Protein AF-A0A531KAI1-F1 (afdb_monomer_lite)

Foldseek 3Di:
DVVVVVVVVVVVVVVVVCCVVPPDDDPPPVPPPPVVVVVVVCVDPVNVVVVVLVCLLVVLVVVCVVCVQCLQCVQLNDDSVVSVVLVVLVVVVVVVCVVVLVVCCVPPVVCSSVVSSVVSVVCSVCQVVLSPPPVSSSD

Sequence (139 aa):
WRATFWAVTLVGIVAFAIILLLVPRSPAALEKSDLRGDLAVLGRAPVLLGFAVTVLGYAGVFAVFTYIAPLLTEITGFAEAAVSPILLVFGGGLIAGNLAGGKFADRWLVPSVLGSLVVLALVLSTMTFALHSRAMAVI

Structure (mmCIF, N/CA/C/O backbone):
data_AF-A0A531KAI1-F1
#
_entry.id   AF-A0A531KAI1-F1
#
loop_
_atom_site.group_PDB
_atom_site.id
_atom_site.type_symbol
_atom_site.label_atom_id
_atom_site.label_alt_id
_atom_site.label_comp_id
_atom_site.label_asym_id
_atom_site.label_entity_id
_atom_site.label_seq_id
_atom_site.pdbx_PDB_ins_code
_atom_site.Cartn_x
_atom_site.Cartn_y
_atom_site.Cartn_z
_atom_site.occupancy
_atom_site.B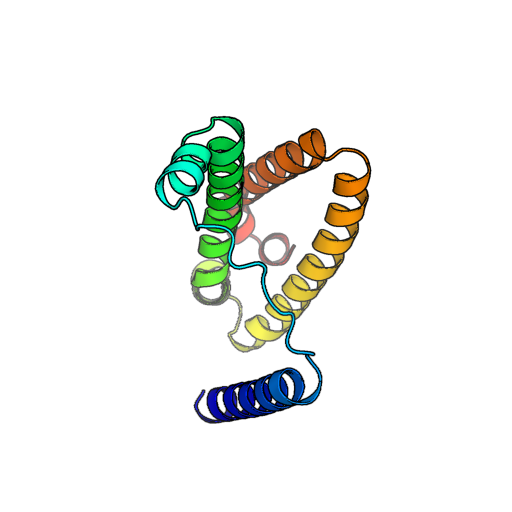_iso_or_equiv
_atom_site.auth_seq_id
_atom_site.auth_comp_id
_atom_site.auth_asym_id
_atom_site.auth_atom_id
_atom_site.pdbx_PDB_model_num
ATOM 1 N N . TRP A 1 1 ? -10.808 -22.260 8.399 1.00 80.25 1 TRP A N 1
ATOM 2 C CA . TRP A 1 1 ? -9.526 -22.221 7.664 1.00 80.25 1 TRP A CA 1
ATOM 3 C C . TRP A 1 1 ? -9.421 -23.307 6.587 1.00 80.25 1 TRP A C 1
ATOM 5 O O . TRP A 1 1 ? -9.247 -22.943 5.435 1.00 80.25 1 TRP A O 1
ATOM 15 N N . ARG A 1 2 ? -9.592 -24.613 6.881 1.00 92.06 2 ARG A N 1
ATOM 16 C CA . ARG A 1 2 ? -9.495 -25.695 5.863 1.00 92.06 2 ARG A CA 1
ATOM 17 C C . ARG A 1 2 ? -10.406 -25.494 4.644 1.00 92.06 2 ARG A C 1
ATOM 19 O O . ARG A 1 2 ? -9.946 -25.628 3.519 1.00 92.06 2 ARG A O 1
ATOM 26 N N . ALA A 1 3 ? -11.675 -25.142 4.864 1.00 93.38 3 ALA A N 1
ATOM 27 C CA . ALA A 1 3 ? -12.622 -24.862 3.779 1.00 93.38 3 ALA A CA 1
ATOM 28 C C . ALA A 1 3 ? -12.183 -23.672 2.903 1.00 93.38 3 ALA A C 1
ATOM 30 O O . ALA A 1 3 ? -12.290 -23.734 1.685 1.00 93.38 3 ALA A O 1
ATOM 31 N N . THR A 1 4 ? -11.619 -22.625 3.515 1.00 89.62 4 THR A N 1
ATOM 32 C CA . THR A 1 4 ? -11.056 -21.466 2.809 1.00 89.62 4 THR A CA 1
ATOM 33 C C . THR A 1 4 ? -9.904 -21.880 1.895 1.00 89.62 4 THR A C 1
ATOM 35 O O . THR A 1 4 ? -9.880 -21.484 0.736 1.00 89.62 4 THR A O 1
ATOM 38 N N . PHE A 1 5 ? -8.994 -22.737 2.373 1.00 92.81 5 PHE A N 1
ATOM 39 C CA . PHE A 1 5 ? -7.914 -23.275 1.540 1.00 92.81 5 PHE A CA 1
ATOM 40 C C . PHE A 1 5 ? -8.446 -24.100 0.367 1.00 92.81 5 PHE A C 1
ATOM 42 O O . PHE A 1 5 ? -7.993 -23.903 -0.753 1.00 92.81 5 PHE A O 1
ATOM 49 N N . TRP A 1 6 ? -9.440 -24.966 0.591 1.00 96.81 6 TRP A N 1
ATOM 50 C CA . TRP A 1 6 ? -10.062 -25.731 -0.495 1.00 96.81 6 TRP A CA 1
ATOM 51 C C . TRP A 1 6 ? -10.695 -24.838 -1.564 1.00 96.81 6 TRP A C 1
ATOM 53 O O . TRP A 1 6 ? -10.514 -25.095 -2.753 1.00 96.81 6 TRP A O 1
ATOM 63 N N . ALA A 1 7 ? -11.388 -23.774 -1.152 1.00 94.81 7 ALA A N 1
ATOM 64 C CA . ALA A 1 7 ? -11.970 -22.810 -2.078 1.00 94.81 7 ALA A CA 1
ATOM 65 C C . ALA A 1 7 ? -10.891 -22.108 -2.922 1.00 94.81 7 ALA A C 1
ATOM 67 O O . ALA A 1 7 ? -11.005 -22.060 -4.145 1.00 94.81 7 ALA A O 1
ATOM 68 N N . VAL A 1 8 ? -9.813 -21.626 -2.290 1.00 95.19 8 VAL A N 1
ATOM 69 C CA . VAL A 1 8 ? -8.691 -20.975 -2.990 1.00 95.19 8 VAL A CA 1
ATOM 70 C C . VAL A 1 8 ? -8.007 -21.939 -3.962 1.00 95.19 8 VAL A C 1
ATOM 72 O O . VAL A 1 8 ? -7.741 -21.566 -5.104 1.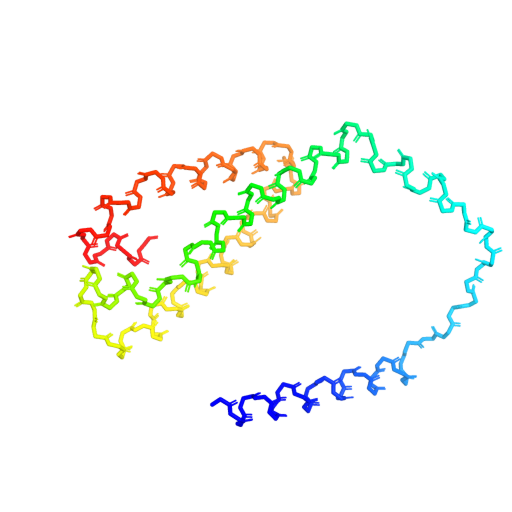00 95.19 8 VAL A O 1
ATOM 75 N N . THR A 1 9 ? -7.781 -23.191 -3.556 1.00 96.31 9 THR A N 1
ATOM 76 C CA . THR A 1 9 ? -7.204 -24.228 -4.423 1.00 96.31 9 THR A CA 1
ATOM 77 C C . THR A 1 9 ? -8.066 -24.475 -5.657 1.00 96.31 9 THR A C 1
ATOM 79 O O . THR A 1 9 ? -7.538 -24.537 -6.765 1.00 96.31 9 THR A O 1
ATOM 82 N N . LEU A 1 10 ? -9.388 -24.581 -5.491 1.00 97.50 10 LEU A N 1
ATOM 83 C CA . LEU A 1 10 ? -10.304 -24.791 -6.611 1.00 97.50 10 LEU A CA 1
ATOM 84 C C . LEU A 1 10 ? -10.241 -23.628 -7.608 1.00 97.50 10 LEU A C 1
ATOM 86 O O . LEU A 1 10 ? -10.112 -23.857 -8.809 1.00 97.50 10 LEU A O 1
ATOM 90 N N . VAL A 1 11 ? -10.265 -22.388 -7.111 1.00 97.38 11 VAL A N 1
ATOM 91 C CA . VAL A 1 11 ? -10.116 -21.186 -7.947 1.00 97.38 11 VAL A CA 1
ATOM 92 C C . VAL A 1 11 ? -8.775 -21.196 -8.687 1.00 97.38 11 VAL A C 1
ATOM 94 O O . VAL A 1 11 ? -8.737 -20.909 -9.883 1.00 97.38 11 VAL A O 1
ATOM 97 N N . GLY A 1 12 ? -7.690 -21.589 -8.014 1.00 96.50 12 GLY A N 1
ATOM 98 C CA . GLY A 1 12 ? -6.366 -21.721 -8.624 1.00 96.50 12 GLY A CA 1
ATOM 99 C C . GLY A 1 12 ? -6.319 -22.758 -9.751 1.00 96.50 12 GLY A C 1
ATOM 100 O O . GLY A 1 12 ? -5.777 -22.475 -10.818 1.00 96.50 12 GLY A O 1
ATOM 101 N N . ILE A 1 13 ? -6.938 -23.928 -9.557 1.00 98.00 13 ILE A N 1
ATOM 102 C CA . ILE A 1 13 ? -7.033 -24.978 -10.587 1.00 98.00 13 ILE A CA 1
ATOM 103 C C . ILE A 1 13 ? -7.822 -24.479 -11.802 1.00 98.00 13 ILE A C 1
ATOM 105 O O . ILE A 1 13 ? -7.401 -24.693 -12.939 1.00 98.00 13 ILE A O 1
ATOM 109 N N . VAL A 1 14 ? -8.939 -23.783 -11.574 1.00 97.94 14 VAL A N 1
ATOM 110 C CA . VAL A 1 14 ? -9.752 -23.206 -12.653 1.00 97.94 14 VAL A CA 1
ATOM 111 C C . VAL A 1 14 ? -8.954 -22.161 -13.434 1.00 97.94 14 VAL A C 1
ATOM 113 O O . VAL A 1 14 ? -8.897 -22.233 -14.660 1.00 97.94 14 VAL A O 1
ATOM 116 N N . ALA A 1 15 ? -8.286 -21.231 -12.746 1.00 96.75 15 ALA A N 1
ATOM 117 C CA . ALA A 1 15 ? -7.446 -20.222 -13.388 1.00 96.75 15 ALA A CA 1
ATOM 118 C C . ALA A 1 15 ? -6.315 -20.857 -14.215 1.00 96.75 15 ALA A C 1
ATOM 120 O O . ALA A 1 15 ? -6.073 -20.448 -15.350 1.00 96.75 15 ALA A O 1
ATOM 121 N N . PHE A 1 16 ? -5.666 -21.898 -13.685 1.00 96.94 16 PHE A N 1
ATOM 122 C CA . PHE A 1 16 ? -4.628 -22.643 -14.395 1.00 96.94 16 PHE A CA 1
ATOM 123 C C . PHE A 1 16 ? -5.159 -23.318 -15.665 1.00 96.94 16 PHE A C 1
ATOM 125 O O . PHE A 1 16 ? -4.548 -23.190 -16.726 1.00 96.94 16 PHE A O 1
ATOM 132 N N . ALA A 1 17 ? -6.314 -23.984 -15.587 1.00 97.19 17 ALA A N 1
ATOM 133 C CA . ALA A 1 17 ? -6.948 -24.603 -16.748 1.00 97.19 17 ALA A CA 1
ATOM 134 C C . ALA A 1 17 ? -7.302 -23.563 -17.823 1.00 97.19 17 ALA A C 1
ATOM 136 O O . ALA A 1 17 ? -7.035 -23.789 -19.001 1.00 97.19 17 ALA A O 1
ATOM 137 N N . ILE A 1 18 ? -7.834 -22.403 -17.424 1.00 96.69 18 ILE A N 1
ATOM 138 C CA . ILE A 1 18 ? -8.132 -21.298 -18.345 1.00 96.69 18 ILE A CA 1
ATOM 139 C C . ILE A 1 18 ? -6.856 -20.829 -19.046 1.00 96.69 18 ILE A C 1
ATOM 141 O O . ILE A 1 18 ? -6.847 -20.722 -20.269 1.00 96.69 18 ILE A O 1
ATOM 145 N N . ILE A 1 19 ? -5.774 -20.590 -18.302 1.00 95.25 19 ILE A N 1
ATOM 146 C CA . ILE A 1 19 ? -4.498 -20.150 -18.882 1.00 95.25 19 ILE A CA 1
ATOM 147 C C . ILE A 1 19 ? -3.973 -21.188 -19.878 1.00 95.25 19 ILE A C 1
ATOM 149 O O . ILE A 1 19 ? -3.614 -20.828 -20.995 1.00 95.25 19 ILE A O 1
ATOM 153 N N . LEU A 1 20 ? -3.979 -22.472 -19.506 1.00 94.44 20 LEU A N 1
ATOM 154 C CA . LEU A 1 20 ? -3.521 -23.555 -20.378 1.00 94.44 20 LEU A CA 1
ATOM 155 C C . LEU A 1 20 ? -4.319 -23.669 -21.681 1.00 94.44 20 LEU A C 1
ATOM 157 O O . LEU A 1 20 ? -3.752 -24.049 -22.704 1.00 94.44 20 LEU A O 1
ATOM 161 N N . LEU A 1 21 ? -5.623 -23.397 -21.628 1.00 95.75 21 LEU A N 1
ATOM 162 C CA . LEU A 1 21 ? -6.526 -23.570 -22.762 1.00 95.75 21 LEU A CA 1
ATOM 163 C C . LEU A 1 21 ? -6.609 -22.323 -23.650 1.00 95.75 21 LEU A C 1
ATOM 165 O O . LEU A 1 21 ? -6.744 -22.461 -24.864 1.00 95.75 21 LEU A O 1
ATOM 169 N N . LEU A 1 22 ? -6.564 -21.122 -23.062 1.00 94.88 22 LEU A N 1
ATOM 170 C CA . LEU A 1 22 ? -6.847 -19.866 -23.766 1.00 94.88 22 LEU A CA 1
ATOM 171 C C . LEU A 1 22 ? -5.597 -19.047 -24.096 1.00 94.88 22 LEU A C 1
ATOM 173 O O . LEU A 1 22 ? -5.668 -18.230 -25.013 1.00 94.88 22 LEU A O 1
ATOM 177 N N . VAL A 1 23 ? -4.475 -19.209 -23.383 1.00 91.25 23 VAL A N 1
ATOM 178 C CA . VAL A 1 23 ? -3.267 -18.421 -23.672 1.00 91.25 23 VAL A CA 1
ATOM 179 C C . VAL A 1 23 ? -2.510 -19.065 -24.837 1.00 91.25 23 VAL A C 1
ATOM 181 O O . VAL A 1 23 ? -1.981 -20.171 -24.693 1.00 91.25 23 VAL A O 1
ATOM 184 N N . PRO A 1 24 ? -2.428 -18.399 -26.005 1.00 86.44 24 PRO A N 1
ATOM 185 C CA . PRO A 1 24 ? -1.678 -18.924 -27.131 1.00 86.44 24 PRO A CA 1
ATOM 186 C C . PRO A 1 24 ? -0.192 -18.998 -26.780 1.00 86.44 24 PRO A C 1
ATOM 188 O O . PRO A 1 24 ? 0.370 -18.107 -26.140 1.00 86.44 24 PRO A O 1
ATOM 191 N N . ARG A 1 25 ? 0.467 -20.070 -27.224 1.00 81.38 25 ARG A N 1
ATOM 192 C CA . ARG A 1 25 ? 1.918 -20.206 -27.085 1.00 81.38 25 ARG A CA 1
ATOM 193 C C . ARG A 1 25 ? 2.590 -19.182 -27.991 1.00 81.38 25 ARG A C 1
ATOM 195 O O . ARG A 1 25 ? 2.669 -19.392 -29.198 1.00 81.38 25 ARG A O 1
ATOM 202 N N . SER A 1 26 ? 3.088 -18.095 -27.416 1.00 77.31 26 SER A N 1
ATOM 203 C CA . SER A 1 26 ? 4.001 -17.211 -28.132 1.00 77.31 26 SER A CA 1
ATOM 204 C C . SER A 1 26 ? 5.340 -17.931 -28.294 1.00 77.31 26 SER A C 1
ATOM 206 O O . SER A 1 26 ? 5.909 -18.361 -27.286 1.00 77.31 26 SER A O 1
ATOM 208 N N . PRO A 1 27 ? 5.872 -18.076 -29.521 1.00 66.94 27 PRO A N 1
ATOM 209 C CA . PRO A 1 27 ? 7.271 -18.413 -29.688 1.00 66.94 27 PRO A CA 1
ATOM 210 C C . PRO A 1 27 ? 8.054 -17.223 -29.145 1.00 66.94 27 PRO A C 1
ATOM 212 O O . PRO A 1 27 ? 8.192 -16.199 -29.810 1.00 66.94 27 PRO A O 1
ATOM 215 N N . ALA A 1 28 ? 8.491 -17.321 -27.890 1.00 63.12 28 ALA A N 1
ATOM 216 C CA . ALA A 1 28 ? 9.464 -16.388 -27.364 1.00 63.12 28 ALA A CA 1
ATOM 217 C C . ALA A 1 28 ? 10.647 -16.431 -28.331 1.00 63.12 28 ALA A C 1
ATOM 219 O O . ALA A 1 28 ? 11.190 -17.509 -28.593 1.00 63.12 28 ALA A O 1
ATOM 220 N N . ALA A 1 29 ? 11.011 -15.280 -28.899 1.00 60.53 29 ALA A N 1
ATOM 221 C CA . ALA A 1 29 ? 12.326 -15.151 -29.490 1.00 60.53 29 ALA A CA 1
ATOM 222 C C . ALA A 1 29 ? 13.291 -15.631 -28.406 1.00 60.53 29 ALA A C 1
ATOM 224 O O . ALA A 1 29 ? 13.280 -15.108 -27.292 1.00 60.53 29 ALA A O 1
ATOM 225 N N . LEU A 1 30 ? 14.045 -16.690 -28.696 1.00 59.88 30 LEU A N 1
ATOM 226 C CA . LEU A 1 30 ? 15.156 -17.133 -27.866 1.00 59.88 30 LEU A CA 1
ATOM 227 C C . LEU A 1 30 ? 16.247 -16.057 -27.978 1.00 59.88 30 LEU A C 1
ATOM 229 O O . LEU A 1 30 ? 17.320 -16.298 -28.527 1.00 59.88 30 LEU A O 1
ATOM 233 N N . GLU A 1 31 ? 15.952 -14.833 -27.538 1.00 63.22 31 GLU A N 1
ATOM 234 C CA . GLU A 1 31 ? 16.984 -13.864 -27.240 1.00 63.22 31 GLU A CA 1
ATOM 235 C C . GLU A 1 31 ? 17.861 -14.520 -26.182 1.00 63.22 31 GLU A C 1
ATOM 237 O O . GLU A 1 31 ? 17.376 -15.102 -25.207 1.00 63.22 31 GLU A O 1
ATOM 242 N N . LYS A 1 32 ? 19.171 -14.512 -26.428 1.00 63.53 32 LYS A N 1
ATOM 243 C CA . LYS A 1 32 ? 20.145 -14.957 -25.439 1.00 63.53 32 LYS A CA 1
ATOM 244 C C . LYS A 1 32 ? 19.904 -14.124 -24.185 1.00 63.53 32 LYS A C 1
ATOM 246 O O . LYS A 1 32 ? 20.264 -12.955 -24.166 1.00 63.53 32 LYS A O 1
ATOM 251 N N . SER A 1 33 ? 19.272 -14.728 -23.182 1.00 68.06 33 SER A N 1
ATOM 252 C CA . SER A 1 33 ? 19.068 -14.121 -21.872 1.00 68.06 33 SER A CA 1
ATOM 253 C C . SER A 1 33 ? 20.436 -13.727 -21.321 1.00 68.06 33 SER A C 1
ATOM 255 O O . SER A 1 33 ? 21.243 -14.585 -20.951 1.00 68.06 33 SER A O 1
ATOM 257 N N . ASP A 1 34 ? 20.725 -12.427 -21.326 1.00 81.31 34 ASP A N 1
ATOM 258 C CA . ASP A 1 34 ? 21.910 -11.877 -20.687 1.00 81.31 34 ASP A CA 1
ATOM 259 C C . ASP A 1 34 ? 21.580 -11.578 -19.227 1.00 81.31 34 ASP A C 1
ATOM 261 O O . ASP A 1 34 ? 21.382 -10.435 -18.817 1.00 81.31 34 ASP A O 1
ATOM 265 N N . LEU A 1 35 ? 21.544 -12.644 -18.425 1.00 82.19 35 LEU A N 1
ATOM 266 C CA . LEU A 1 35 ? 21.285 -12.569 -16.986 1.00 82.19 35 LEU A CA 1
ATOM 267 C C . LEU A 1 35 ? 22.198 -11.554 -16.279 1.00 82.19 35 LEU A C 1
ATOM 269 O O . LEU A 1 35 ? 21.808 -10.967 -15.272 1.00 82.19 35 LEU A O 1
ATOM 273 N N . ARG A 1 36 ? 23.424 -11.341 -16.779 1.00 83.88 36 ARG A N 1
ATOM 274 C CA . ARG A 1 36 ? 24.354 -10.360 -16.203 1.00 83.88 36 ARG A CA 1
ATOM 275 C C . ARG A 1 36 ? 23.920 -8.931 -16.517 1.00 83.88 36 ARG A C 1
ATOM 277 O O . ARG A 1 36 ? 23.968 -8.091 -15.620 1.00 83.88 36 ARG A O 1
ATOM 284 N N . GLY A 1 37 ? 23.486 -8.671 -17.748 1.00 83.31 37 GLY A N 1
ATOM 285 C CA . GLY A 1 37 ? 22.876 -7.405 -18.151 1.00 83.31 37 GLY A CA 1
ATOM 286 C C . GLY A 1 37 ? 21.615 -7.089 -17.344 1.00 83.31 37 GLY A C 1
ATOM 287 O O . GLY A 1 37 ? 21.498 -5.984 -16.811 1.00 83.31 37 GLY A O 1
ATOM 288 N N . ASP A 1 38 ? 20.738 -8.075 -17.153 1.00 83.88 38 ASP A N 1
ATOM 289 C CA . ASP A 1 38 ? 19.505 -7.932 -16.367 1.00 83.88 38 ASP A CA 1
ATOM 290 C C . ASP A 1 38 ? 19.797 -7.619 -14.889 1.00 83.88 38 ASP A C 1
ATOM 292 O O . ASP A 1 38 ? 19.214 -6.701 -14.306 1.00 83.88 38 ASP A O 1
ATOM 296 N N . LEU A 1 39 ? 20.760 -8.318 -14.279 1.00 87.44 39 LEU A N 1
ATOM 297 C CA . LEU A 1 39 ? 21.184 -8.047 -12.901 1.00 87.44 39 LEU A CA 1
ATOM 298 C C . LEU A 1 39 ? 21.862 -6.677 -12.756 1.00 87.44 39 LEU A C 1
ATOM 300 O O . LEU A 1 39 ? 21.685 -6.009 -11.737 1.00 87.44 39 LEU A O 1
ATOM 304 N N . ALA A 1 40 ? 22.599 -6.219 -13.771 1.00 88.69 40 ALA A N 1
ATOM 305 C CA . ALA A 1 40 ? 23.213 -4.893 -13.760 1.00 88.69 40 ALA A CA 1
ATOM 306 C C . ALA A 1 40 ? 22.166 -3.761 -13.771 1.00 88.69 40 ALA A C 1
ATOM 308 O O . ALA A 1 40 ? 22.418 -2.683 -13.223 1.00 88.69 40 ALA A O 1
ATOM 309 N N . VAL A 1 41 ? 20.974 -3.991 -14.338 1.00 88.75 41 VAL A N 1
ATOM 310 C CA . VAL A 1 41 ? 19.861 -3.026 -14.300 1.00 88.75 41 VAL A CA 1
ATOM 311 C C . VAL A 1 41 ? 19.358 -2.804 -12.872 1.00 88.75 41 VAL A C 1
ATOM 313 O O . VAL A 1 41 ? 19.021 -1.668 -12.530 1.00 88.75 41 VAL A O 1
ATOM 316 N N . LEU A 1 42 ? 19.387 -3.830 -12.014 1.00 88.94 42 LEU A N 1
ATOM 317 C CA . LEU A 1 42 ? 18.974 -3.711 -10.608 1.00 88.94 42 LEU A CA 1
ATOM 318 C C . LEU A 1 42 ? 19.845 -2.725 -9.819 1.00 88.94 42 LEU A C 1
ATOM 320 O O . LEU A 1 42 ? 19.359 -2.106 -8.879 1.00 88.94 42 LEU A O 1
ATOM 324 N N . GLY A 1 43 ? 21.108 -2.539 -10.214 1.00 89.50 43 GLY A N 1
ATOM 325 C CA . GLY A 1 43 ? 22.022 -1.584 -9.581 1.00 89.50 43 GLY A CA 1
ATOM 326 C C . GLY A 1 43 ? 21.787 -0.119 -9.969 1.00 89.50 43 GLY A C 1
ATOM 327 O O . GLY A 1 43 ? 22.426 0.773 -9.412 1.00 89.50 43 GLY A O 1
ATOM 328 N N . ARG A 1 44 ? 20.895 0.170 -10.927 1.00 94.56 44 ARG A N 1
ATOM 329 C CA . ARG A 1 44 ? 20.634 1.546 -11.372 1.00 94.56 44 ARG A CA 1
ATOM 330 C C . ARG A 1 44 ? 19.846 2.308 -10.310 1.00 94.56 44 ARG A C 1
ATOM 332 O O . ARG A 1 44 ? 18.813 1.838 -9.840 1.00 94.56 44 ARG A O 1
ATOM 339 N N . ALA A 1 45 ? 20.274 3.534 -10.008 1.00 90.88 45 ALA A N 1
ATOM 340 C CA . ALA A 1 45 ? 19.643 4.370 -8.985 1.00 90.88 45 ALA A CA 1
ATOM 341 C C . ALA A 1 45 ? 18.109 4.513 -9.135 1.00 90.88 45 ALA A C 1
ATOM 343 O O . ALA A 1 45 ? 17.421 4.345 -8.133 1.00 90.88 45 ALA A O 1
ATOM 344 N N . PRO A 1 46 ? 17.526 4.721 -10.337 1.00 88.88 46 PRO A N 1
ATOM 345 C CA . PRO A 1 46 ? 16.068 4.784 -10.483 1.00 88.88 46 PRO A CA 1
ATOM 346 C C . PRO A 1 46 ? 15.343 3.486 -10.095 1.00 88.88 46 PRO A C 1
ATOM 348 O O . PRO A 1 46 ? 14.250 3.539 -9.537 1.00 88.88 46 PRO A O 1
ATOM 351 N N . VAL A 1 47 ? 15.954 2.325 -10.353 1.00 92.00 47 VAL A N 1
ATOM 352 C CA . VAL A 1 47 ? 15.387 1.009 -10.014 1.00 92.00 47 VAL A CA 1
ATOM 353 C C . VAL A 1 47 ? 15.453 0.782 -8.508 1.00 92.00 47 VAL A C 1
ATOM 355 O O . VAL A 1 47 ? 14.452 0.424 -7.891 1.00 92.00 47 VAL A O 1
ATOM 358 N N . LEU A 1 48 ? 16.603 1.080 -7.898 1.00 93.94 48 LEU A N 1
ATOM 359 C CA . LEU A 1 48 ? 16.778 1.013 -6.447 1.00 93.94 48 LEU A CA 1
ATOM 360 C C . LEU A 1 48 ? 15.822 1.955 -5.708 1.00 93.94 48 LEU A C 1
ATOM 362 O O . LEU A 1 48 ? 15.253 1.567 -4.691 1.00 93.94 48 LEU A O 1
ATOM 366 N N . LEU A 1 49 ? 15.596 3.163 -6.232 1.00 90.75 49 LEU A N 1
ATOM 367 C CA . LEU A 1 49 ? 14.609 4.093 -5.683 1.00 90.75 49 LEU A CA 1
ATOM 368 C C . LEU A 1 49 ? 13.184 3.539 -5.799 1.00 90.75 49 LEU A C 1
ATOM 370 O O . LEU A 1 49 ? 12.429 3.627 -4.835 1.00 90.75 49 LEU A O 1
ATOM 374 N N . GLY A 1 50 ? 12.825 2.917 -6.926 1.00 91.00 50 GLY A N 1
ATOM 375 C CA . GLY A 1 50 ? 11.536 2.233 -7.079 1.00 91.00 50 GLY A CA 1
ATOM 376 C C . GLY A 1 50 ? 11.342 1.098 -6.066 1.00 91.00 50 GLY A C 1
ATOM 377 O O . GLY A 1 50 ? 10.280 0.992 -5.442 1.00 91.00 50 GLY A O 1
ATOM 378 N N . PHE A 1 51 ? 12.382 0.292 -5.830 1.00 92.75 51 PHE A N 1
ATOM 379 C CA . PHE A 1 51 ? 12.357 -0.729 -4.782 1.00 92.75 51 PHE A CA 1
ATOM 380 C C . PHE A 1 51 ? 12.231 -0.124 -3.390 1.00 92.75 51 PHE A C 1
ATOM 382 O O . PHE A 1 51 ? 11.394 -0.583 -2.619 1.00 92.75 51 PHE A O 1
ATOM 389 N N . ALA A 1 52 ? 12.996 0.922 -3.077 1.00 92.62 52 ALA A N 1
ATOM 390 C CA . ALA A 1 52 ? 12.913 1.599 -1.789 1.00 92.62 52 ALA A CA 1
ATOM 391 C C . ALA A 1 52 ? 11.497 2.131 -1.536 1.00 92.62 52 ALA A C 1
ATOM 393 O O . ALA A 1 52 ? 10.912 1.831 -0.502 1.00 92.62 52 ALA A O 1
ATOM 394 N N . VAL A 1 53 ? 10.903 2.833 -2.505 1.00 91.81 53 VAL A N 1
ATOM 395 C CA . VAL A 1 53 ? 9.514 3.314 -2.427 1.00 91.81 53 VAL A CA 1
ATOM 396 C C . VAL A 1 53 ? 8.544 2.162 -2.160 1.00 91.81 53 VAL A C 1
ATOM 398 O O . VAL A 1 53 ? 7.688 2.274 -1.285 1.00 91.81 53 VAL A O 1
ATOM 401 N N . THR A 1 54 ? 8.692 1.048 -2.879 1.00 91.25 54 THR A N 1
ATOM 402 C CA . THR A 1 54 ? 7.815 -0.121 -2.721 1.00 91.25 54 THR A CA 1
ATOM 403 C C . THR A 1 54 ? 7.961 -0.734 -1.331 1.00 91.25 54 THR A C 1
ATOM 405 O O . THR A 1 54 ? 6.959 -0.995 -0.670 1.00 91.25 54 THR A O 1
ATOM 408 N N . VAL A 1 55 ? 9.197 -0.923 -0.862 1.00 93.06 55 VAL A N 1
ATOM 409 C CA . VAL A 1 55 ? 9.495 -1.483 0.461 1.00 93.06 55 VAL A CA 1
ATOM 410 C C . VAL A 1 55 ? 8.984 -0.566 1.565 1.00 93.06 55 VAL A C 1
ATOM 412 O O . VAL A 1 55 ? 8.284 -1.045 2.448 1.00 93.06 55 VAL A O 1
ATOM 415 N N . LEU A 1 56 ? 9.272 0.739 1.517 1.00 91.25 56 LEU A N 1
ATOM 416 C CA . LEU A 1 56 ? 8.785 1.691 2.519 1.00 91.25 56 LEU A CA 1
ATOM 417 C C . LEU A 1 56 ? 7.253 1.764 2.537 1.00 91.25 56 LEU A C 1
ATOM 419 O O . LEU A 1 56 ? 6.657 1.754 3.614 1.00 91.25 56 LEU A O 1
ATOM 423 N N . GLY A 1 57 ? 6.620 1.793 1.362 1.00 89.31 57 GLY A N 1
ATOM 424 C CA . GLY A 1 57 ? 5.165 1.807 1.241 1.00 89.31 57 GLY A CA 1
ATOM 425 C C . GLY A 1 57 ? 4.526 0.548 1.827 1.00 89.31 57 GLY A C 1
ATOM 426 O O . GLY A 1 57 ? 3.643 0.630 2.681 1.00 89.31 57 GLY A O 1
ATOM 427 N N . TYR A 1 58 ? 4.997 -0.630 1.414 1.00 89.25 58 TYR A N 1
ATOM 428 C CA . TYR A 1 58 ? 4.410 -1.890 1.860 1.00 89.25 58 TYR A CA 1
ATOM 429 C C . TYR A 1 58 ? 4.780 -2.258 3.293 1.00 89.25 58 TYR A C 1
ATOM 431 O O . TYR A 1 58 ? 3.922 -2.796 3.978 1.00 89.25 58 TYR A O 1
ATOM 439 N N . ALA A 1 59 ? 5.990 -1.967 3.778 1.00 88.94 59 ALA A N 1
ATOM 440 C CA . ALA A 1 59 ? 6.409 -2.339 5.131 1.00 88.94 59 ALA A CA 1
ATOM 441 C C . ALA A 1 59 ? 5.499 -1.723 6.203 1.00 88.94 59 ALA A C 1
ATOM 443 O O . ALA A 1 59 ? 5.064 -2.422 7.120 1.00 88.94 59 ALA A O 1
ATOM 444 N N . GLY A 1 60 ? 5.160 -0.439 6.055 1.00 85.50 60 GLY A N 1
ATOM 445 C CA . GLY A 1 60 ? 4.256 0.252 6.972 1.00 85.50 60 GLY A CA 1
ATOM 446 C C . GLY A 1 60 ? 2.839 -0.323 6.951 1.00 85.50 60 GLY A C 1
ATOM 447 O O . GLY A 1 60 ? 2.277 -0.646 7.996 1.00 85.50 60 GLY A O 1
ATOM 448 N N . VAL A 1 61 ? 2.284 -0.526 5.753 1.00 87.25 61 VAL A N 1
ATOM 449 C CA . VAL A 1 61 ? 0.939 -1.099 5.582 1.00 87.25 61 VAL A CA 1
ATOM 450 C C . VAL A 1 61 ? 0.878 -2.541 6.094 1.00 87.25 61 VAL A C 1
ATOM 452 O O . VAL A 1 61 ? -0.073 -2.903 6.786 1.00 87.25 61 VAL A O 1
ATOM 455 N N . PHE A 1 62 ? 1.898 -3.360 5.814 1.00 88.25 62 PHE A N 1
ATOM 456 C CA . PHE A 1 62 ? 1.955 -4.750 6.270 1.00 88.25 62 PHE A CA 1
ATOM 457 C C . PHE A 1 62 ? 2.021 -4.860 7.787 1.00 88.25 62 PHE A C 1
ATOM 459 O O . PHE A 1 62 ? 1.400 -5.765 8.341 1.00 88.25 62 PHE A O 1
ATOM 466 N N . ALA A 1 63 ? 2.745 -3.962 8.460 1.00 87.12 63 ALA A N 1
ATOM 467 C CA . ALA A 1 63 ? 2.812 -3.955 9.916 1.00 87.12 63 ALA A CA 1
ATOM 468 C C . ALA A 1 63 ? 1.412 -3.773 10.525 1.00 87.12 63 ALA A C 1
ATOM 470 O O . ALA A 1 63 ? 0.993 -4.581 11.353 1.00 87.12 63 ALA A O 1
ATOM 471 N N . VAL A 1 64 ? 0.653 -2.781 10.050 1.00 86.81 64 VAL A N 1
ATOM 472 C CA . VAL A 1 64 ? -0.720 -2.543 10.521 1.00 86.81 64 VAL A CA 1
ATOM 473 C C . VAL A 1 64 ? -1.632 -3.707 10.151 1.00 86.81 64 VAL A C 1
ATOM 475 O O . VAL A 1 64 ? -2.347 -4.213 11.008 1.00 86.81 64 VAL A O 1
ATOM 478 N N . PHE A 1 65 ? -1.575 -4.183 8.906 1.00 85.75 65 PHE A N 1
ATOM 479 C CA . PHE A 1 65 ? -2.438 -5.260 8.423 1.00 85.75 65 PHE A CA 1
ATOM 480 C C . PHE A 1 65 ? -2.213 -6.584 9.169 1.00 85.75 65 PHE A C 1
ATOM 482 O O . PHE A 1 65 ? -3.172 -7.279 9.497 1.00 85.75 65 PHE A O 1
ATOM 489 N N . THR A 1 66 ? -0.959 -6.915 9.490 1.00 87.81 66 THR A N 1
ATOM 490 C CA . THR A 1 66 ? -0.601 -8.145 10.221 1.00 87.81 66 THR A CA 1
ATOM 491 C C . THR A 1 66 ? -1.149 -8.135 11.646 1.00 87.81 66 THR A C 1
ATOM 493 O O . THR A 1 66 ? -1.601 -9.167 12.138 1.00 87.81 66 THR A O 1
ATOM 496 N N . TYR A 1 67 ? -1.148 -6.970 12.297 1.00 88.25 67 TYR A N 1
ATOM 497 C CA . TYR A 1 67 ? -1.580 -6.815 13.687 1.00 88.25 67 TYR A CA 1
ATOM 498 C C . TYR A 1 67 ? -2.947 -6.142 13.827 1.00 88.25 67 TYR A C 1
ATOM 500 O O . TYR A 1 67 ? -3.337 -5.773 14.929 1.00 88.25 67 TYR A O 1
ATOM 508 N N . ILE A 1 68 ? -3.718 -6.014 12.746 1.00 86.25 68 ILE A N 1
ATOM 509 C CA . ILE A 1 68 ? -4.978 -5.266 12.775 1.00 86.25 68 ILE A CA 1
ATOM 510 C C . ILE A 1 68 ? -5.978 -5.862 13.769 1.00 86.25 68 ILE A C 1
ATOM 512 O O . ILE A 1 68 ? -6.601 -5.129 14.527 1.00 86.25 68 ILE A O 1
ATOM 516 N N . ALA A 1 69 ? -6.087 -7.193 13.823 1.00 85.75 69 ALA A N 1
ATOM 517 C CA . ALA A 1 69 ? -6.965 -7.875 14.767 1.00 85.75 69 ALA A CA 1
ATOM 518 C C . ALA A 1 69 ? -6.563 -7.601 16.230 1.00 85.75 69 ALA A C 1
ATOM 520 O O . ALA A 1 69 ? -7.397 -7.043 16.940 1.00 85.75 69 ALA A O 1
ATOM 521 N N . PRO A 1 70 ? -5.319 -7.878 16.682 1.00 85.69 70 PRO A N 1
ATOM 522 C CA . PRO A 1 70 ? -4.927 -7.583 18.062 1.00 85.69 70 PRO A CA 1
ATOM 523 C C . PRO A 1 70 ? -4.945 -6.082 18.396 1.00 85.69 70 PRO A C 1
ATOM 525 O O . PRO A 1 70 ? -5.337 -5.714 19.500 1.00 85.69 70 PRO A O 1
ATOM 528 N N . LEU A 1 71 ? -4.625 -5.184 17.455 1.00 86.25 71 LEU A N 1
ATOM 529 C CA . LEU A 1 71 ? -4.780 -3.733 17.660 1.00 86.25 71 LEU A CA 1
ATOM 530 C C . LEU A 1 71 ? -6.248 -3.352 17.940 1.00 86.25 71 LEU A C 1
ATOM 532 O O . LEU A 1 71 ? -6.538 -2.516 18.805 1.00 86.25 71 LEU A O 1
ATOM 536 N N . LEU A 1 72 ? -7.188 -3.981 17.231 1.00 85.69 72 LEU A N 1
ATOM 537 C CA . LEU A 1 72 ? -8.616 -3.733 17.403 1.00 85.69 72 LEU A CA 1
ATOM 538 C C . LEU A 1 72 ? -9.176 -4.377 18.681 1.00 85.69 72 LEU A C 1
ATOM 540 O O . LEU A 1 72 ? -9.972 -3.765 19.389 1.00 85.69 72 LEU A O 1
ATOM 544 N N . THR A 1 73 ? -8.772 -5.595 19.019 1.00 86.81 73 THR A N 1
ATOM 545 C CA . THR A 1 73 ? -9.368 -6.319 20.150 1.00 86.81 73 THR A CA 1
ATOM 546 C C . THR A 1 73 ? -8.670 -6.034 21.475 1.00 86.81 73 THR A C 1
ATOM 548 O O . THR A 1 73 ? -9.341 -5.789 22.474 1.00 86.81 73 THR A O 1
ATOM 551 N N . GLU A 1 74 ? -7.337 -6.027 21.498 1.00 85.25 74 GLU A N 1
ATOM 552 C CA . GLU A 1 74 ? -6.550 -5.954 22.736 1.00 85.25 74 GLU A CA 1
ATOM 553 C C . GLU A 1 74 ? -6.222 -4.514 23.147 1.00 85.25 74 GLU A C 1
ATOM 555 O O . GLU A 1 74 ? -6.181 -4.220 24.339 1.00 85.25 74 GLU A O 1
ATOM 560 N N . ILE A 1 75 ? -6.022 -3.603 22.184 1.00 83.06 75 ILE A N 1
ATOM 561 C CA . ILE A 1 75 ? -5.637 -2.209 22.477 1.00 83.06 75 ILE A CA 1
ATOM 562 C C . ILE A 1 75 ? -6.850 -1.276 22.493 1.00 83.06 75 ILE A C 1
ATOM 564 O O . ILE A 1 75 ? -7.106 -0.598 23.484 1.00 83.06 75 ILE A O 1
ATOM 568 N N . THR A 1 76 ? -7.616 -1.230 21.401 1.00 83.00 76 THR A N 1
ATOM 569 C CA . THR A 1 76 ? -8.785 -0.327 21.289 1.00 83.00 76 THR A CA 1
ATOM 570 C C . THR A 1 76 ? -10.046 -0.889 21.971 1.00 83.00 76 THR A C 1
ATOM 572 O O . THR A 1 76 ? -11.012 -0.155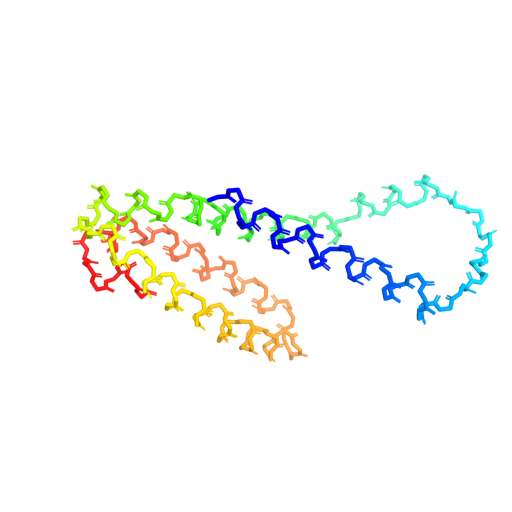 22.223 1.00 83.00 76 THR A O 1
ATOM 575 N N . GLY A 1 77 ? -10.039 -2.184 22.311 1.00 82.94 77 GLY A N 1
ATOM 576 C CA . GLY A 1 77 ? -11.091 -2.850 23.080 1.00 82.94 77 GLY A CA 1
ATOM 577 C C . GLY A 1 77 ? -12.384 -3.100 22.299 1.00 82.94 77 GLY A C 1
ATOM 578 O O . GLY A 1 77 ? -13.471 -3.024 22.883 1.00 82.94 77 GLY A O 1
ATOM 579 N N . PHE A 1 78 ? -12.300 -3.334 20.985 1.00 85.94 78 PHE A N 1
ATOM 580 C CA . PHE A 1 78 ? -13.429 -3.822 20.193 1.00 85.94 78 PHE A CA 1
ATOM 581 C C . PHE A 1 78 ? -13.691 -5.311 20.450 1.00 85.94 78 PHE A C 1
ATOM 583 O O . PHE A 1 78 ? -12.786 -6.097 20.711 1.00 85.94 78 PHE A O 1
ATOM 590 N N . ALA A 1 79 ? -14.955 -5.717 20.328 1.00 85.56 79 ALA A N 1
ATOM 591 C CA . ALA A 1 79 ? -15.311 -7.131 20.315 1.00 85.56 79 ALA A CA 1
ATOM 592 C C . ALA A 1 79 ? -14.800 -7.806 19.030 1.00 85.56 79 ALA A C 1
ATOM 594 O O . ALA A 1 79 ? -14.814 -7.188 17.965 1.00 85.56 79 ALA A O 1
ATOM 595 N N . GLU A 1 80 ? -14.453 -9.095 19.089 1.00 84.50 80 GLU A N 1
ATOM 596 C CA . GLU A 1 80 ? -13.997 -9.862 17.913 1.00 84.50 80 GLU A CA 1
ATOM 597 C C . GLU A 1 80 ? -14.985 -9.790 16.735 1.00 84.50 80 GLU A C 1
ATOM 599 O O . GLU A 1 80 ? -14.583 -9.676 15.578 1.00 84.50 80 GLU A O 1
ATOM 604 N N . ALA A 1 81 ? -16.291 -9.764 17.021 1.00 87.44 81 ALA A N 1
ATOM 605 C CA . ALA A 1 81 ? -17.338 -9.644 16.005 1.00 87.44 81 ALA A CA 1
ATOM 606 C C . ALA A 1 81 ? -17.293 -8.318 15.218 1.00 87.44 81 ALA A C 1
ATOM 608 O O . ALA A 1 81 ? -17.802 -8.254 14.100 1.00 87.44 81 ALA A O 1
ATOM 609 N N . ALA A 1 82 ? -16.684 -7.264 15.773 1.00 85.94 82 ALA A N 1
ATOM 610 C CA . ALA A 1 82 ? -16.517 -5.979 15.097 1.00 85.94 82 ALA A CA 1
ATOM 611 C C . ALA A 1 82 ? -15.318 -5.966 14.131 1.00 85.94 82 ALA A C 1
ATOM 613 O O . ALA A 1 82 ? -15.257 -5.104 13.256 1.00 85.94 82 ALA A O 1
ATOM 614 N N . VAL A 1 83 ? -14.400 -6.936 14.218 1.00 86.94 83 VAL A N 1
ATOM 615 C CA . VAL A 1 83 ? -13.216 -6.997 13.346 1.00 86.94 83 VAL A CA 1
ATOM 616 C C . VAL A 1 83 ? -13.624 -7.178 11.883 1.00 86.94 83 VAL A C 1
ATOM 618 O O . VAL A 1 83 ? -13.148 -6.450 11.017 1.00 86.94 83 VAL A O 1
ATOM 621 N N . SER A 1 84 ? -14.550 -8.095 11.584 1.00 88.19 84 SER A N 1
ATOM 622 C CA . SER A 1 84 ? -15.018 -8.331 10.209 1.00 88.19 84 SER A CA 1
ATOM 623 C C . SER A 1 84 ? -15.646 -7.097 9.534 1.00 88.19 84 SER A C 1
ATOM 625 O O . SER A 1 84 ? -15.236 -6.785 8.415 1.00 88.19 84 SER A O 1
ATOM 627 N N . PRO A 1 85 ? -16.598 -6.363 10.146 1.00 90.38 85 PRO A N 1
ATOM 628 C CA . PRO A 1 85 ? -17.132 -5.145 9.539 1.00 90.38 85 PRO A CA 1
ATOM 629 C C . PRO A 1 85 ? -16.103 -4.007 9.457 1.00 90.38 85 PRO A C 1
ATOM 631 O O . PRO A 1 85 ? -16.121 -3.268 8.477 1.00 90.38 85 PRO A O 1
ATOM 634 N N . ILE A 1 86 ? -15.165 -3.882 10.404 1.00 87.62 86 ILE A N 1
ATOM 635 C CA . ILE A 1 86 ? -14.070 -2.899 10.293 1.00 87.62 86 ILE A CA 1
ATOM 636 C C . ILE A 1 86 ? -13.156 -3.243 9.107 1.00 87.62 86 ILE A C 1
ATOM 638 O O . ILE A 1 86 ? -12.806 -2.363 8.324 1.00 87.62 86 ILE A O 1
ATOM 642 N N . LEU A 1 87 ? -12.845 -4.525 8.896 1.00 87.56 87 LEU A N 1
ATOM 643 C CA . LEU A 1 87 ? -12.103 -4.982 7.716 1.00 87.56 87 LEU A CA 1
ATOM 644 C C . LEU A 1 87 ? -12.858 -4.725 6.406 1.00 87.56 87 LEU A C 1
ATOM 646 O O . LEU A 1 87 ? -12.229 -4.478 5.378 1.00 87.56 87 LEU A O 1
ATOM 650 N N . LEU A 1 88 ? -14.193 -4.746 6.426 1.00 90.8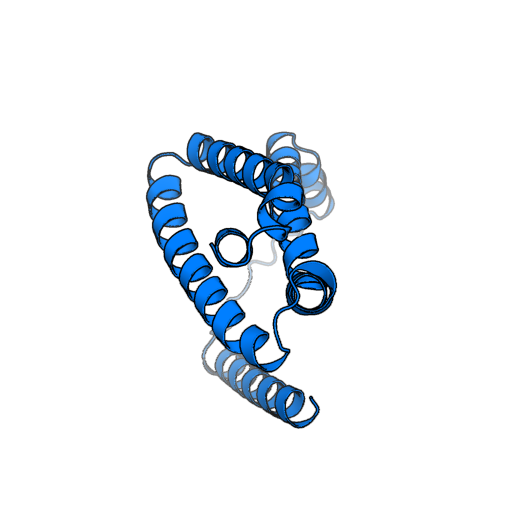1 88 LEU A N 1
ATOM 651 C CA . LEU A 1 88 ? -15.001 -4.367 5.268 1.00 90.81 88 LEU A CA 1
ATOM 652 C C . LEU A 1 88 ? -14.862 -2.868 4.954 1.00 90.81 88 LEU A C 1
ATOM 654 O O . LEU A 1 88 ? -14.684 -2.511 3.790 1.00 90.81 88 LEU A O 1
ATOM 658 N N . VAL A 1 89 ? -14.888 -2.001 5.974 1.00 90.12 89 VAL A N 1
ATOM 659 C CA . VAL A 1 89 ? -14.629 -0.555 5.822 1.00 90.12 89 VAL A CA 1
ATOM 660 C C . VAL A 1 89 ? -13.212 -0.314 5.300 1.00 90.12 89 VAL A C 1
ATOM 662 O O . VAL A 1 89 ? -13.040 0.430 4.334 1.00 90.12 89 VAL A O 1
ATOM 665 N N . PHE A 1 90 ? -12.218 -1.011 5.856 1.00 87.31 90 PHE A N 1
ATOM 666 C CA . PHE A 1 90 ? -10.836 -0.990 5.370 1.00 87.31 90 PHE A CA 1
ATOM 667 C C . PHE A 1 90 ? -10.742 -1.410 3.893 1.00 87.31 90 PHE A C 1
ATOM 669 O O . PHE A 1 90 ? -10.085 -0.743 3.094 1.00 87.31 90 PHE A O 1
ATOM 676 N N . GLY A 1 91 ? -11.464 -2.463 3.495 1.00 89.00 91 GLY A N 1
ATOM 677 C CA . GLY A 1 91 ? -11.589 -2.883 2.098 1.00 89.00 91 GLY A CA 1
ATOM 678 C C . GLY A 1 91 ? -12.202 -1.805 1.197 1.00 89.00 91 GLY A C 1
ATOM 679 O O . GLY A 1 91 ? -11.710 -1.568 0.094 1.00 89.00 91 GLY A O 1
ATOM 680 N N . GLY A 1 92 ? -13.225 -1.095 1.677 1.00 93.94 92 GLY A N 1
ATOM 681 C CA . GLY A 1 92 ? -13.787 0.068 0.986 1.00 93.9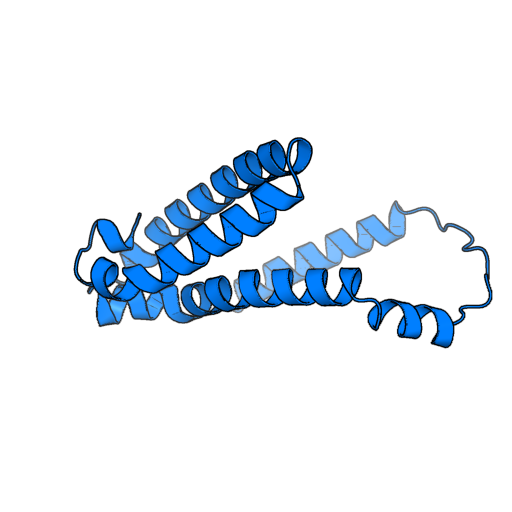4 92 GLY A CA 1
ATOM 682 C C . GLY A 1 92 ? -12.768 1.200 0.815 1.00 93.94 92 GLY A C 1
ATOM 683 O O . GLY A 1 92 ? -12.636 1.752 -0.280 1.00 93.94 92 GLY A O 1
ATOM 684 N N . GLY A 1 93 ? -11.992 1.484 1.864 1.00 89.56 93 GLY A N 1
ATOM 685 C CA . GLY A 1 93 ? -10.883 2.437 1.833 1.00 89.56 93 GLY A CA 1
ATOM 686 C C . GLY A 1 93 ? -9.811 2.061 0.808 1.00 89.56 93 GLY A C 1
ATOM 687 O O . GLY A 1 93 ? -9.371 2.921 0.047 1.00 89.56 93 GLY A O 1
ATOM 688 N N . LEU A 1 94 ? -9.456 0.776 0.705 1.00 90.31 94 LEU A N 1
ATOM 689 C CA . LEU A 1 94 ? -8.529 0.269 -0.314 1.00 90.31 94 LEU A CA 1
ATOM 690 C C . LEU A 1 94 ? -9.047 0.498 -1.739 1.00 90.31 94 LEU A C 1
ATOM 692 O O . LEU A 1 94 ? -8.287 0.927 -2.607 1.00 90.31 94 LEU A O 1
ATOM 696 N N . ILE A 1 95 ? -10.332 0.239 -1.993 1.00 93.94 95 ILE A N 1
ATOM 697 C CA . ILE A 1 95 ? -10.938 0.458 -3.315 1.00 93.94 95 ILE A CA 1
ATOM 698 C C . ILE A 1 95 ? -10.903 1.948 -3.673 1.00 93.94 95 ILE A C 1
ATOM 700 O O . ILE A 1 95 ? -10.428 2.314 -4.751 1.00 93.94 95 ILE A O 1
ATOM 704 N N . ALA A 1 96 ? -11.364 2.810 -2.764 1.00 94.00 96 ALA A N 1
ATOM 705 C CA . ALA A 1 96 ? -11.368 4.255 -2.972 1.00 94.00 96 ALA A CA 1
ATOM 706 C C . ALA A 1 96 ? -9.944 4.808 -3.156 1.00 94.00 96 ALA A C 1
ATOM 708 O O . ALA A 1 96 ? -9.697 5.596 -4.072 1.00 94.00 96 ALA A O 1
ATOM 709 N N . GLY A 1 97 ? -9.002 4.348 -2.329 1.00 89.31 97 GLY A N 1
ATOM 710 C CA . GLY A 1 97 ? -7.592 4.720 -2.378 1.00 89.31 97 GLY A CA 1
ATOM 711 C C . GLY A 1 97 ? -6.916 4.308 -3.683 1.00 89.31 97 GLY A C 1
ATOM 712 O O . GLY A 1 97 ? -6.219 5.125 -4.276 1.00 89.31 97 GLY A O 1
ATOM 713 N N . ASN A 1 98 ? -7.173 3.098 -4.186 1.00 92.25 98 ASN A N 1
ATOM 714 C CA . ASN A 1 98 ? -6.638 2.647 -5.475 1.00 92.25 98 ASN A CA 1
ATOM 715 C C . ASN A 1 98 ? -7.201 3.455 -6.647 1.00 92.25 98 ASN A C 1
ATOM 717 O O . ASN A 1 98 ? -6.454 3.822 -7.553 1.00 92.25 98 ASN A O 1
ATOM 721 N N . LEU A 1 99 ? -8.499 3.771 -6.629 1.00 92.12 99 LEU A N 1
ATOM 722 C CA . LEU A 1 99 ? -9.122 4.548 -7.698 1.00 92.12 99 LEU A CA 1
ATOM 723 C C . LEU A 1 99 ? -8.600 5.993 -7.723 1.00 92.12 99 LEU A C 1
ATOM 725 O O . LEU A 1 99 ? -8.249 6.516 -8.783 1.00 92.12 99 LEU A O 1
ATOM 729 N N . ALA A 1 100 ? -8.512 6.628 -6.552 1.00 91.12 100 ALA A N 1
ATOM 730 C CA . ALA A 1 100 ? -7.937 7.960 -6.413 1.00 91.12 100 ALA A CA 1
ATOM 731 C C . ALA A 1 100 ? -6.442 7.957 -6.770 1.00 91.12 100 ALA A C 1
ATOM 733 O O . ALA A 1 100 ? -6.000 8.781 -7.569 1.00 91.12 100 ALA A O 1
ATOM 734 N N . GLY A 1 101 ? -5.683 7.002 -6.230 1.00 88.00 101 GLY A N 1
ATOM 735 C CA . GLY A 1 101 ? -4.253 6.836 -6.464 1.00 88.00 101 GLY A CA 1
ATOM 736 C C . GLY A 1 101 ? -3.920 6.626 -7.936 1.00 88.00 101 GLY A C 1
ATOM 737 O O . GLY A 1 101 ? -3.036 7.309 -8.443 1.00 88.00 101 GLY A O 1
ATOM 738 N N . GLY A 1 102 ? -4.674 5.778 -8.643 1.00 88.44 102 GLY A N 1
ATOM 739 C CA . GLY A 1 102 ? -4.537 5.597 -10.090 1.00 88.44 102 GLY A CA 1
ATOM 740 C C . GLY A 1 102 ? -4.764 6.904 -10.849 1.00 88.44 102 GLY A C 1
ATOM 741 O O . GLY A 1 102 ? -3.905 7.340 -11.610 1.00 88.44 102 GLY A O 1
ATOM 742 N N . LYS A 1 103 ? -5.855 7.617 -10.538 1.00 90.75 103 LYS A N 1
ATOM 743 C CA . LYS A 1 103 ? -6.169 8.906 -11.174 1.00 90.75 103 LYS A CA 1
ATOM 744 C C . LYS A 1 103 ? -5.088 9.971 -10.948 1.00 90.75 103 LYS A C 1
ATOM 746 O O . LYS A 1 103 ? -4.819 10.772 -11.844 1.00 90.75 103 LYS A O 1
ATOM 751 N N . PHE A 1 104 ? -4.494 10.026 -9.755 1.00 88.88 104 PHE A N 1
ATOM 752 C CA . PHE A 1 104 ? -3.405 10.962 -9.465 1.00 88.88 104 PHE A CA 1
ATOM 753 C C . PHE A 1 104 ? -2.088 10.525 -10.112 1.00 88.88 104 PHE A C 1
ATOM 755 O O . PHE A 1 104 ? -1.399 11.369 -10.688 1.00 88.88 104 PHE A O 1
ATOM 762 N N . ALA A 1 105 ? -1.770 9.229 -10.089 1.00 89.94 105 ALA A N 1
ATOM 763 C CA . ALA A 1 105 ? -0.562 8.673 -10.691 1.00 89.94 105 ALA A CA 1
ATOM 764 C C . ALA A 1 105 ? -0.525 8.877 -12.213 1.00 89.94 105 ALA A C 1
ATOM 766 O O . ALA A 1 105 ? 0.526 9.240 -12.740 1.00 89.94 105 ALA A O 1
ATOM 767 N N . ASP A 1 106 ? -1.673 8.757 -12.886 1.00 90.88 106 ASP A N 1
ATOM 768 C CA . ASP A 1 106 ? -1.801 8.989 -14.330 1.00 90.88 106 ASP A CA 1
ATOM 769 C C . ASP A 1 106 ? -1.438 10.425 -14.732 1.00 90.88 106 ASP A C 1
ATOM 771 O O . ASP A 1 106 ? -0.959 10.670 -15.839 1.00 90.88 106 ASP A O 1
ATOM 775 N N . ARG A 1 107 ? -1.660 11.396 -13.836 1.00 87.19 107 ARG A N 1
ATOM 776 C CA . ARG A 1 107 ? -1.439 12.819 -14.124 1.00 87.19 107 ARG A CA 1
ATOM 777 C C . ARG A 1 107 ? -0.144 13.368 -13.519 1.00 87.19 107 ARG A C 1
ATOM 779 O O . ARG A 1 107 ? 0.464 14.259 -14.105 1.00 87.19 107 ARG A O 1
ATOM 786 N N . TRP A 1 108 ? 0.272 12.858 -12.360 1.00 90.44 108 TRP A N 1
ATOM 787 C CA . TRP A 1 108 ? 1.407 13.350 -11.573 1.00 90.44 108 TRP A CA 1
ATOM 788 C C . TRP A 1 108 ? 2.110 12.195 -10.849 1.00 90.44 108 TRP A C 1
ATOM 790 O O . TRP A 1 108 ? 2.059 12.105 -9.622 1.00 90.44 108 TRP A O 1
ATOM 800 N N . LEU A 1 109 ? 2.785 11.312 -11.589 1.00 86.75 109 LEU A N 1
ATOM 801 C CA . LEU A 1 109 ? 3.380 10.089 -11.035 1.00 86.75 109 LEU A CA 1
ATOM 802 C C . LEU A 1 109 ? 4.297 10.343 -9.824 1.00 86.75 109 LEU A C 1
ATOM 804 O O . LEU A 1 109 ? 4.046 9.827 -8.738 1.00 86.75 109 LEU A O 1
ATOM 808 N N . VAL A 1 110 ? 5.337 11.170 -9.984 1.00 88.81 110 VAL A N 1
ATOM 809 C CA . VAL A 1 110 ? 6.332 11.402 -8.918 1.00 88.81 110 VAL A CA 1
ATOM 810 C C . VAL A 1 110 ? 5.719 12.102 -7.692 1.00 88.81 110 VAL A C 1
ATOM 812 O O . VAL A 1 110 ? 5.903 11.593 -6.584 1.00 88.81 110 VAL A O 1
ATOM 815 N N . PRO A 1 111 ? 4.944 13.200 -7.831 1.00 90.56 111 PRO A N 1
ATOM 816 C CA . PRO A 1 111 ? 4.267 13.812 -6.686 1.00 90.56 111 PRO A CA 1
ATOM 817 C C . PRO A 1 111 ? 3.273 12.881 -5.988 1.00 90.56 111 PRO A C 1
ATOM 819 O O . PRO A 1 111 ? 3.171 12.925 -4.767 1.00 90.56 111 PRO A O 1
ATOM 822 N N . SER A 1 112 ? 2.568 12.022 -6.730 1.00 89.56 112 SER A N 1
ATOM 823 C CA . SER A 1 112 ? 1.602 11.079 -6.146 1.00 89.56 112 SER A CA 1
ATOM 824 C C . SER A 1 112 ? 2.289 10.018 -5.294 1.00 89.56 112 SER A C 1
ATOM 826 O O . SER A 1 112 ? 1.809 9.696 -4.211 1.00 89.56 112 SER A O 1
ATOM 828 N N . VAL A 1 113 ? 3.436 9.515 -5.755 1.00 89.19 113 VAL A N 1
ATOM 829 C CA . VAL A 1 113 ? 4.251 8.543 -5.016 1.00 89.19 113 VAL A CA 1
ATOM 830 C C . VAL A 1 113 ? 4.853 9.161 -3.753 1.00 89.19 113 VAL A C 1
ATOM 832 O O . VAL A 1 113 ? 4.780 8.574 -2.677 1.00 89.19 113 VAL A O 1
ATOM 835 N N . LEU A 1 114 ? 5.438 10.357 -3.848 1.00 91.25 114 LEU A N 1
ATOM 836 C CA . LEU A 1 114 ? 5.994 11.023 -2.667 1.00 91.25 114 LEU A CA 1
ATOM 837 C C . LEU A 1 114 ? 4.889 11.443 -1.690 1.00 91.25 114 LEU A C 1
ATOM 839 O O . LEU A 1 114 ? 5.034 11.267 -0.482 1.00 91.25 114 LEU A O 1
ATOM 843 N N . GLY A 1 115 ? 3.767 11.943 -2.208 1.00 91.31 115 GLY A N 1
ATOM 844 C CA . GLY A 1 115 ? 2.598 12.304 -1.416 1.00 91.31 115 GLY A CA 1
ATOM 845 C C . GLY A 1 115 ? 2.012 11.109 -0.667 1.00 91.31 115 GLY A C 1
ATOM 846 O O . GLY A 1 115 ? 1.722 11.232 0.520 1.00 91.31 115 GLY A O 1
ATOM 847 N N . SER A 1 116 ? 1.901 9.940 -1.308 1.00 90.12 116 SER A N 1
ATOM 848 C CA . SER A 1 116 ? 1.398 8.732 -0.646 1.00 90.12 116 SER A CA 1
ATOM 849 C C . SER A 1 116 ? 2.332 8.247 0.463 1.00 90.12 116 SER A C 1
ATOM 851 O O . SER A 1 116 ? 1.847 7.873 1.528 1.00 90.12 116 SER A O 1
ATOM 853 N N . LEU A 1 117 ? 3.655 8.333 0.276 1.00 90.44 117 LEU A N 1
ATOM 854 C CA . LEU A 1 117 ? 4.625 8.023 1.331 1.00 90.44 117 LEU A CA 1
ATOM 855 C C . LEU A 1 117 ? 4.544 9.001 2.510 1.00 90.44 117 LEU A C 1
ATOM 857 O O . LEU A 1 117 ? 4.608 8.567 3.658 1.00 90.44 117 LEU A O 1
ATOM 861 N N . VAL A 1 118 ? 4.371 10.301 2.251 1.00 93.44 118 VAL A N 1
ATOM 862 C CA . VAL A 1 118 ? 4.195 11.309 3.312 1.00 93.44 118 VAL A CA 1
ATOM 863 C C . VAL A 1 118 ? 2.899 11.067 4.083 1.00 93.44 118 VAL A C 1
ATOM 865 O O . VAL A 1 118 ? 2.913 11.065 5.312 1.00 93.44 118 VAL A O 1
ATOM 868 N N . VAL A 1 119 ? 1.790 10.814 3.382 1.00 92.44 119 VAL A N 1
ATOM 869 C CA . VAL A 1 119 ? 0.504 10.484 4.013 1.00 92.44 119 VAL A CA 1
ATOM 870 C C . VAL A 1 119 ? 0.627 9.208 4.840 1.00 92.44 119 VAL A C 1
ATOM 872 O O . VAL A 1 119 ? 0.205 9.199 5.992 1.00 92.44 119 VAL A O 1
ATOM 875 N N . LEU A 1 120 ? 1.264 8.162 4.307 1.00 90.62 120 LEU A N 1
ATOM 876 C CA . LEU A 1 120 ? 1.507 6.923 5.042 1.00 90.62 120 LEU A CA 1
ATOM 877 C C . LEU A 1 120 ? 2.335 7.173 6.310 1.00 90.62 120 LEU A C 1
ATOM 879 O O . LEU A 1 120 ? 1.962 6.711 7.384 1.00 90.62 120 LEU A O 1
ATOM 883 N N . ALA A 1 121 ? 3.427 7.933 6.210 1.00 91.19 121 ALA A N 1
ATOM 884 C CA . ALA A 1 121 ? 4.266 8.267 7.357 1.00 91.19 121 ALA A CA 1
ATOM 885 C C . ALA A 1 121 ? 3.493 9.051 8.429 1.00 91.19 121 ALA A C 1
ATOM 887 O O . ALA A 1 121 ? 3.643 8.769 9.620 1.00 91.19 121 ALA A O 1
ATOM 888 N N . LEU A 1 122 ? 2.641 9.996 8.018 1.00 92.62 122 LEU A N 1
ATOM 889 C CA . LEU A 1 122 ? 1.773 10.755 8.918 1.00 92.62 122 LEU A CA 1
ATOM 890 C C . LEU A 1 122 ? 0.763 9.845 9.619 1.00 92.62 122 LEU A C 1
ATOM 892 O O . LEU A 1 122 ? 0.667 9.904 10.841 1.00 92.62 122 LEU A O 1
ATOM 896 N N . VAL A 1 123 ? 0.068 8.981 8.872 1.00 89.69 123 VAL A N 1
ATOM 897 C CA . VAL A 1 123 ? -0.904 8.020 9.419 1.00 89.69 123 VAL A CA 1
ATOM 898 C C . VAL A 1 123 ? -0.240 7.094 10.436 1.00 89.69 123 VAL A C 1
ATOM 900 O O . VAL A 1 123 ? -0.742 6.938 11.544 1.00 89.69 123 VAL A O 1
ATOM 903 N N . LEU A 1 124 ? 0.922 6.524 10.107 1.00 88.31 124 LEU A N 1
ATOM 904 C CA . LEU A 1 124 ? 1.647 5.640 11.024 1.00 88.31 124 LEU A CA 1
ATOM 905 C C . LEU A 1 124 ? 2.128 6.381 12.278 1.00 88.31 124 LEU A C 1
ATOM 907 O O . LEU A 1 124 ? 2.063 5.833 13.376 1.00 88.31 124 LEU A O 1
ATOM 911 N N . SER A 1 125 ? 2.570 7.633 12.133 1.00 88.12 125 SER A N 1
ATOM 912 C CA . SER A 1 125 ? 3.046 8.455 13.252 1.00 88.12 125 SER A CA 1
ATOM 913 C C . SER A 1 125 ? 1.915 8.870 14.198 1.00 88.12 125 SER A C 1
ATOM 915 O O . SER A 1 125 ? 2.124 8.968 15.408 1.00 88.12 125 SER A O 1
ATOM 917 N N . THR A 1 126 ? 0.709 9.104 13.673 1.00 88.00 126 THR A N 1
ATOM 918 C CA . THR A 1 126 ? -0.468 9.474 14.474 1.00 88.00 126 THR A CA 1
ATOM 919 C C . THR A 1 126 ? -1.242 8.264 15.001 1.00 88.00 126 THR A C 1
ATOM 921 O O . THR A 1 126 ? -2.036 8.420 15.931 1.00 88.00 126 THR A O 1
ATOM 924 N N . MET A 1 127 ? -0.977 7.057 14.485 1.00 85.00 127 MET A N 1
ATOM 925 C CA . MET A 1 127 ? -1.689 5.824 14.839 1.00 85.00 127 MET A CA 1
ATOM 926 C C . MET A 1 127 ? -1.687 5.540 16.346 1.00 85.00 127 MET A C 1
ATOM 928 O O . MET A 1 127 ? -2.726 5.202 16.907 1.00 85.00 127 MET A O 1
ATOM 932 N N . THR A 1 128 ? -0.559 5.744 17.032 1.00 79.88 128 THR A N 1
ATOM 933 C CA . THR A 1 128 ? -0.449 5.542 18.490 1.00 79.88 128 THR A CA 1
ATOM 934 C C . THR A 1 128 ? -1.478 6.369 19.271 1.00 79.88 128 THR A C 1
ATOM 936 O O . THR A 1 128 ? -2.033 5.906 20.268 1.00 79.88 128 THR A O 1
ATOM 939 N N . PHE A 1 129 ? -1.781 7.582 18.802 1.00 80.75 129 PHE A N 1
ATOM 940 C CA . PHE A 1 129 ? -2.791 8.449 19.410 1.00 80.75 129 PHE A CA 1
ATOM 941 C C . PHE A 1 129 ? -4.206 8.064 18.965 1.00 80.75 129 PHE A C 1
ATOM 943 O O . PHE A 1 129 ? -5.122 8.040 19.787 1.00 80.75 129 PHE A O 1
ATOM 950 N N . ALA A 1 130 ? -4.381 7.704 17.690 1.00 79.00 130 ALA A N 1
ATOM 951 C CA . ALA A 1 130 ? -5.665 7.293 17.125 1.00 79.00 130 ALA A CA 1
ATOM 952 C C . ALA A 1 130 ? -6.235 6.029 17.795 1.00 79.00 130 ALA A C 1
ATOM 954 O O . ALA A 1 130 ? -7.440 5.952 18.028 1.00 79.00 130 ALA A O 1
ATOM 955 N N . LEU A 1 131 ? -5.378 5.086 18.203 1.00 77.94 131 LEU A N 1
ATOM 956 C CA . LEU A 1 131 ? -5.776 3.848 18.890 1.00 77.94 131 LEU A CA 1
ATOM 957 C C . LEU A 1 131 ? -6.439 4.074 20.264 1.00 77.94 131 LEU A C 1
ATOM 959 O O . LEU A 1 131 ? -7.100 3.177 20.778 1.00 77.94 131 LEU A O 1
ATOM 963 N N . HIS A 1 132 ? -6.322 5.263 20.858 1.00 74.00 132 HIS A N 1
ATOM 964 C CA . HIS A 1 132 ? -7.021 5.589 22.108 1.00 74.00 132 HIS A CA 1
ATOM 965 C C . HIS A 1 132 ? -8.478 6.040 21.881 1.00 74.00 132 HIS A C 1
ATOM 967 O O . HIS A 1 132 ? -9.245 6.156 22.837 1.00 74.00 132 HIS A O 1
ATOM 973 N N . SER A 1 133 ? -8.884 6.281 20.628 1.00 77.38 133 SER A N 1
ATOM 974 C CA . SER A 1 133 ? -10.240 6.686 20.250 1.00 77.38 133 SER A CA 1
ATOM 975 C C . SER A 1 133 ? -10.853 5.686 19.273 1.00 77.38 133 SER A C 1
ATOM 977 O O . SER A 1 133 ? -10.389 5.523 18.149 1.00 77.38 133 SER A O 1
ATOM 979 N N . ARG A 1 134 ? -11.966 5.053 19.666 1.00 70.94 134 ARG A N 1
ATOM 980 C CA . ARG A 1 134 ? -12.658 4.042 18.841 1.00 70.94 134 ARG A CA 1
ATOM 981 C C . ARG A 1 134 ? -13.061 4.547 17.454 1.00 70.94 134 ARG A C 1
ATOM 983 O O . ARG A 1 134 ? -13.061 3.767 16.515 1.00 70.94 134 ARG A O 1
ATOM 990 N N . ALA A 1 135 ? -13.396 5.830 17.318 1.00 73.94 135 ALA A N 1
ATOM 991 C CA . ALA A 1 135 ? -13.743 6.412 16.022 1.00 73.94 135 ALA A CA 1
ATOM 992 C C . ALA A 1 135 ? -12.504 6.628 15.138 1.00 73.94 135 ALA A C 1
ATOM 994 O O . ALA A 1 135 ? -12.553 6.348 13.946 1.00 73.94 135 ALA A O 1
ATOM 995 N N . MET A 1 136 ? -11.386 7.076 15.721 1.00 75.31 136 MET A N 1
ATOM 996 C CA . MET A 1 136 ? -10.135 7.302 14.985 1.00 75.31 136 MET A CA 1
ATOM 997 C C . MET A 1 136 ? -9.384 6.007 14.671 1.00 75.31 136 MET A C 1
ATOM 999 O O . MET A 1 136 ? -8.546 5.995 13.787 1.00 75.31 136 MET A O 1
ATOM 1003 N N . ALA A 1 137 ? -9.673 4.916 15.379 1.00 73.25 137 ALA A N 1
ATOM 1004 C CA . ALA A 1 137 ? -9.119 3.603 15.068 1.00 73.25 137 ALA A CA 1
ATOM 1005 C C . ALA A 1 137 ? -9.751 2.956 13.819 1.00 73.25 137 ALA A C 1
ATOM 1007 O O . ALA A 1 137 ? -9.188 2.011 13.272 1.00 73.25 137 ALA A O 1
ATOM 1008 N N . VAL A 1 138 ? -10.933 3.424 13.398 1.00 72.38 138 VAL A N 1
ATOM 1009 C CA . VAL A 1 138 ? -11.688 2.871 12.258 1.00 72.38 138 VAL A CA 1
ATOM 1010 C C . VAL A 1 138 ? -11.511 3.705 10.982 1.00 7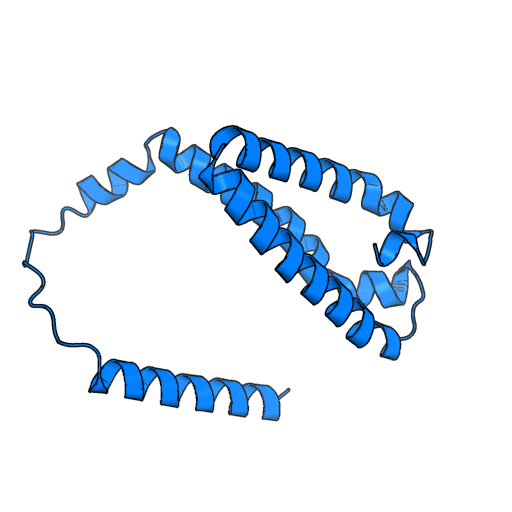2.38 138 VAL A C 1
ATOM 1012 O O . VAL A 1 138 ? -11.679 3.164 9.889 1.00 72.38 138 VAL A O 1
ATOM 1015 N N . ILE A 1 139 ? -11.201 4.999 11.119 1.00 67.56 139 ILE A N 1
ATOM 1016 C CA . ILE A 1 139 ? -11.020 5.970 10.023 1.00 67.56 139 ILE A CA 1
ATOM 1017 C C . ILE A 1 139 ? -9.533 6.117 9.717 1.00 67.56 139 ILE A C 1
ATOM 1019 O O . ILE A 1 139 ? -9.181 6.047 8.519 1.00 67.56 139 ILE A O 1
#

pLDDT: mean 87.15, std 7.88, range [59.88, 98.0]

Secondary structure (DSSP, 8-state):
-HHHHHHHHHHHHHHHHHHHHHS-----------HHHHHHHHTSHHHHHHHHHHHHHHHHHHHHHHTHHHIIIIIS---HHHHHHHHHHHHHHHHHHHHHHHHHHHH-HHHHHHHHHHHHHHHHHHHHHHTTSTTTTT-

Radius of gyration: 20.89 Å; chains: 1; bounding box: 42×40×53 Å